Protein AF-A0A356EAG0-F1 (afdb_monomer_lite)

Structure (mmCIF, N/CA/C/O backbone):
data_AF-A0A356EAG0-F1
#
_entry.id   AF-A0A356EAG0-F1
#
loop_
_atom_site.group_PDB
_atom_site.id
_atom_site.type_symbol
_atom_site.label_atom_id
_atom_site.label_alt_id
_atom_site.label_comp_id
_atom_site.label_asym_id
_atom_site.label_entity_id
_atom_site.label_seq_id
_atom_site.pdbx_PDB_ins_code
_atom_site.Cartn_x
_atom_site.Cartn_y
_atom_site.Cartn_z
_atom_site.occupancy
_atom_site.B_iso_or_equiv
_atom_site.auth_seq_id
_atom_site.auth_comp_id
_atom_site.auth_asym_id
_atom_site.auth_atom_id
_atom_site.pdbx_PDB_model_num
ATOM 1 N N . HIS A 1 1 ? 13.608 9.144 -8.970 1.00 56.94 1 HIS A N 1
ATOM 2 C CA . HIS A 1 1 ? 15.057 9.180 -8.693 1.00 56.94 1 HIS A CA 1
ATOM 3 C C . HIS A 1 1 ? 15.418 8.019 -7.783 1.00 56.94 1 HIS A C 1
ATOM 5 O O . HIS A 1 1 ? 14.606 7.669 -6.936 1.00 56.94 1 HIS A O 1
ATOM 11 N N . TRP A 1 2 ? 16.575 7.395 -8.003 1.00 65.88 2 TRP A N 1
ATOM 12 C CA . TRP A 1 2 ? 17.110 6.358 -7.118 1.00 65.88 2 TRP A CA 1
ATOM 13 C C . TRP A 1 2 ? 17.553 7.011 -5.806 1.00 65.88 2 TRP A C 1
ATOM 15 O O . TRP A 1 2 ? 18.288 7.995 -5.854 1.00 65.88 2 TRP A O 1
ATOM 25 N N . ASN A 1 3 ? 17.083 6.516 -4.663 1.00 76.06 3 ASN A N 1
ATOM 26 C CA . ASN A 1 3 ? 17.423 7.046 -3.342 1.00 76.06 3 ASN A CA 1
ATOM 27 C C . ASN A 1 3 ? 17.961 5.927 -2.428 1.00 76.06 3 ASN A C 1
ATOM 29 O O . ASN A 1 3 ? 17.969 4.753 -2.808 1.00 76.06 3 ASN A O 1
ATOM 33 N N . ALA A 1 4 ? 18.415 6.301 -1.229 1.00 76.12 4 ALA A N 1
ATOM 34 C CA . ALA A 1 4 ? 18.990 5.369 -0.258 1.00 76.12 4 ALA A CA 1
ATOM 35 C C . ALA A 1 4 ? 18.019 4.237 0.140 1.00 76.12 4 ALA A C 1
ATOM 37 O O . ALA A 1 4 ? 18.446 3.101 0.347 1.00 76.12 4 ALA A O 1
ATOM 38 N N . ASP A 1 5 ? 16.712 4.513 0.169 1.00 75.94 5 ASP A N 1
ATOM 39 C CA . ASP A 1 5 ? 15.691 3.513 0.503 1.00 75.94 5 ASP A CA 1
ATOM 40 C C . ASP A 1 5 ? 15.621 2.407 -0.553 1.00 75.94 5 ASP A C 1
ATOM 42 O O . ASP A 1 5 ? 15.574 1.219 -0.227 1.00 75.94 5 ASP A O 1
ATOM 46 N N . VAL A 1 6 ? 15.668 2.785 -1.835 1.00 77.62 6 VAL A N 1
ATOM 47 C CA . VAL A 1 6 ? 15.657 1.825 -2.946 1.00 77.62 6 VAL A CA 1
ATOM 48 C C . VAL A 1 6 ? 16.912 0.948 -2.915 1.00 77.62 6 VAL A C 1
ATOM 50 O O . VAL A 1 6 ? 16.831 -0.260 -3.148 1.00 77.62 6 VAL A O 1
ATOM 53 N N . GLU A 1 7 ? 18.064 1.518 -2.564 1.00 80.44 7 GLU A N 1
ATOM 54 C CA . GLU A 1 7 ? 19.305 0.756 -2.415 1.00 80.44 7 GLU A CA 1
ATOM 55 C C . GLU A 1 7 ? 19.248 -0.237 -1.245 1.00 80.44 7 GLU A C 1
ATOM 57 O O . GLU A 1 7 ? 19.678 -1.385 -1.382 1.00 80.44 7 GLU A O 1
ATOM 62 N N . MET A 1 8 ? 18.633 0.148 -0.124 1.00 81.50 8 MET A N 1
ATOM 63 C CA . MET A 1 8 ? 18.407 -0.753 1.007 1.00 81.50 8 MET A CA 1
ATOM 64 C C . MET A 1 8 ? 17.515 -1.945 0.626 1.00 81.50 8 MET A C 1
ATOM 66 O O . MET A 1 8 ? 17.817 -3.083 0.997 1.00 81.50 8 MET A O 1
ATOM 70 N N . VAL A 1 9 ? 16.439 -1.711 -0.134 1.00 83.44 9 VAL A N 1
ATOM 71 C CA . VAL A 1 9 ? 15.575 -2.789 -0.646 1.00 83.44 9 VAL A CA 1
ATOM 72 C C . VAL A 1 9 ? 16.370 -3.715 -1.565 1.00 83.44 9 VAL A C 1
ATOM 74 O O . VAL A 1 9 ? 16.321 -4.935 -1.401 1.00 83.44 9 VAL A O 1
ATOM 77 N N . LEU A 1 10 ? 17.158 -3.156 -2.484 1.00 83.50 10 LEU A N 1
ATOM 78 C CA . LEU A 1 10 ? 17.956 -3.941 -3.422 1.00 83.50 10 LEU A CA 1
ATOM 79 C C . LEU A 1 10 ? 18.994 -4.827 -2.714 1.00 83.50 10 LEU A C 1
ATOM 81 O O . LEU A 1 10 ? 19.180 -5.984 -3.091 1.00 83.50 10 LEU A O 1
ATOM 85 N N . ASN A 1 11 ? 19.625 -4.328 -1.650 1.00 84.62 11 ASN A N 1
ATOM 86 C CA . ASN A 1 11 ? 20.579 -5.108 -0.859 1.00 84.62 11 ASN A CA 1
ATOM 87 C C . ASN A 1 11 ? 19.937 -6.332 -0.192 1.00 84.62 11 ASN A C 1
ATOM 89 O O . ASN A 1 11 ? 20.552 -7.397 -0.164 1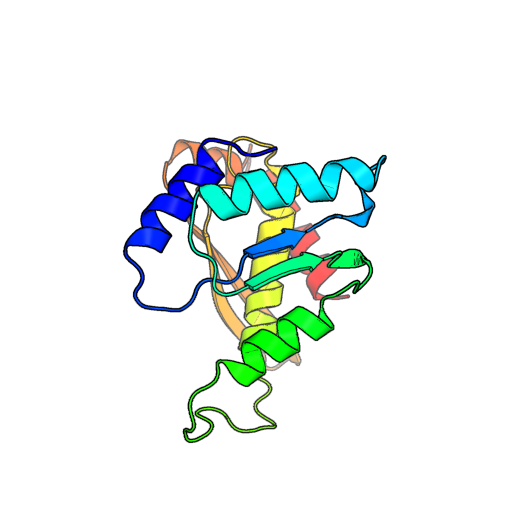.00 84.62 11 ASN A O 1
ATOM 93 N N . LYS A 1 12 ? 18.688 -6.221 0.277 1.00 84.06 12 LYS A N 1
ATOM 94 C CA . LYS A 1 12 ? 17.934 -7.375 0.798 1.00 84.06 12 LYS A CA 1
ATOM 95 C C . LYS A 1 12 ? 17.614 -8.383 -0.310 1.00 84.06 12 LYS A C 1
ATOM 97 O O . LYS A 1 12 ? 17.721 -9.588 -0.097 1.00 84.06 12 LYS A O 1
ATOM 102 N N . LEU A 1 13 ? 17.282 -7.901 -1.509 1.00 86.31 13 LEU A N 1
ATOM 103 C CA . LEU A 1 13 ? 16.957 -8.753 -2.659 1.00 86.31 13 LEU A CA 1
ATOM 104 C C . LEU A 1 13 ? 18.162 -9.536 -3.195 1.00 86.31 13 LEU A C 1
ATOM 106 O O . LEU A 1 13 ? 17.979 -10.635 -3.703 1.00 86.31 13 LEU A O 1
ATOM 110 N N . ARG A 1 14 ? 19.395 -9.038 -3.027 1.00 83.75 14 ARG A N 1
ATOM 111 C CA . ARG A 1 14 ? 20.622 -9.778 -3.396 1.00 83.75 14 ARG A CA 1
ATOM 112 C C . ARG A 1 14 ? 20.783 -11.104 -2.655 1.00 83.75 14 ARG A C 1
ATOM 114 O O . ARG A 1 14 ? 21.467 -11.991 -3.151 1.00 83.75 14 ARG A O 1
ATOM 121 N N . GLN A 1 15 ? 20.164 -11.244 -1.485 1.00 82.31 15 GLN A N 1
ATOM 122 C CA . GLN A 1 15 ? 20.187 -12.479 -0.700 1.00 82.31 15 GLN A CA 1
ATOM 123 C C . GLN A 1 15 ? 19.030 -13.427 -1.057 1.00 82.31 15 GLN A C 1
ATOM 125 O O . GLN A 1 15 ? 19.016 -14.580 -0.622 1.00 82.31 15 GLN A O 1
ATOM 130 N N . ALA A 1 16 ? 18.049 -12.963 -1.837 1.00 82.56 16 ALA A N 1
ATOM 131 C CA . ALA A 1 16 ? 16.916 -13.776 -2.246 1.00 82.56 16 ALA A CA 1
ATOM 132 C C . ALA A 1 16 ? 17.328 -14.767 -3.346 1.00 82.56 16 ALA A C 1
ATOM 134 O O . ALA A 1 16 ? 18.024 -14.421 -4.295 1.00 82.56 16 ALA A O 1
ATOM 135 N N . LYS A 1 17 ? 16.844 -16.009 -3.242 1.00 83.44 17 LYS A N 1
ATOM 136 C CA . LYS A 1 17 ? 17.030 -17.046 -4.276 1.00 83.44 17 LYS A CA 1
ATOM 137 C C . LYS A 1 17 ? 15.985 -16.979 -5.397 1.00 83.44 17 LYS A C 1
ATOM 139 O O . LYS A 1 17 ? 16.088 -17.711 -6.375 1.00 83.44 17 LYS A O 1
ATOM 144 N N . ALA A 1 18 ? 14.951 -16.160 -5.221 1.00 87.44 18 ALA A N 1
ATOM 145 C CA . ALA A 1 18 ? 13.852 -16.026 -6.168 1.00 87.44 18 ALA A CA 1
ATOM 146 C C . ALA A 1 18 ? 14.211 -15.055 -7.309 1.00 87.44 18 ALA A C 1
ATOM 148 O O . ALA A 1 18 ? 14.927 -14.080 -7.067 1.00 87.44 18 ALA A O 1
ATOM 149 N N . PRO A 1 19 ? 13.696 -15.274 -8.534 1.00 88.31 19 PRO A N 1
ATOM 150 C CA . PRO A 1 19 ? 13.857 -14.319 -9.623 1.00 88.31 19 PRO A CA 1
ATOM 151 C C . PRO A 1 19 ? 13.195 -12.983 -9.265 1.00 88.31 19 PRO A C 1
ATOM 153 O O . PRO A 1 19 ? 12.050 -12.939 -8.814 1.00 88.31 19 PRO A O 1
ATOM 156 N N . VAL A 1 20 ? 13.917 -11.884 -9.480 1.00 92.00 20 VAL A N 1
ATOM 157 C CA . VAL A 1 20 ? 13.442 -10.529 -9.175 1.00 92.00 20 VAL A CA 1
ATOM 158 C C . VAL A 1 20 ? 13.057 -9.820 -10.465 1.00 92.00 20 VAL A C 1
ATOM 160 O O . VAL A 1 20 ? 13.850 -9.750 -11.403 1.00 92.00 20 VAL A O 1
ATOM 163 N N . VAL A 1 21 ? 11.855 -9.252 -10.494 1.00 92.75 21 VAL A N 1
ATOM 164 C CA . VAL A 1 21 ? 11.358 -8.428 -11.603 1.00 92.75 21 VAL A CA 1
ATOM 165 C C . VAL A 1 21 ? 11.318 -6.972 -11.160 1.00 92.75 21 VAL A C 1
ATOM 167 O O . VAL A 1 21 ? 10.760 -6.656 -10.110 1.00 92.75 21 VAL A O 1
ATOM 170 N N . LEU A 1 22 ? 11.888 -6.077 -11.964 1.00 92.69 22 LEU A N 1
ATOM 171 C CA . LEU A 1 22 ? 11.847 -4.639 -11.718 1.00 92.69 22 LEU A CA 1
ATOM 172 C C . LEU A 1 22 ? 10.653 -4.016 -12.446 1.00 92.69 22 LEU A C 1
ATOM 174 O O . LEU A 1 22 ? 10.640 -3.948 -13.672 1.00 92.69 22 LEU A O 1
ATOM 178 N N . ALA A 1 23 ? 9.676 -3.506 -11.698 1.00 94.00 23 ALA A N 1
ATOM 179 C CA . ALA A 1 23 ? 8.575 -2.722 -12.251 1.00 94.00 23 ALA A CA 1
ATOM 180 C C . ALA A 1 23 ? 8.834 -1.219 -12.053 1.00 94.00 23 ALA A C 1
ATOM 182 O O . ALA A 1 23 ? 8.819 -0.721 -10.926 1.00 94.00 23 ALA A O 1
ATOM 183 N N . ILE A 1 24 ? 9.053 -0.478 -13.142 1.00 92.25 24 ILE A N 1
ATOM 184 C CA . ILE A 1 24 ? 9.272 0.976 -13.091 1.00 92.25 24 ILE A CA 1
ATOM 185 C C . ILE A 1 24 ? 7.922 1.664 -13.267 1.00 92.25 24 ILE A C 1
ATOM 187 O O . ILE A 1 24 ? 7.419 1.758 -14.381 1.00 92.25 24 ILE A O 1
ATOM 191 N N . ASN A 1 25 ? 7.311 2.109 -12.170 1.00 91.38 25 ASN A N 1
ATOM 192 C CA . ASN A 1 25 ? 5.973 2.701 -12.191 1.00 91.38 25 ASN A CA 1
ATOM 193 C C . ASN A 1 25 ? 5.981 4.210 -12.513 1.00 91.38 25 ASN A C 1
ATOM 195 O O . ASN A 1 25 ? 7.008 4.877 -12.400 1.00 91.38 25 ASN A O 1
ATOM 199 N N . LYS A 1 26 ? 4.801 4.756 -12.836 1.00 89.00 26 LYS A N 1
ATOM 200 C CA . LYS A 1 26 ? 4.541 6.176 -13.143 1.00 89.00 26 LYS A CA 1
ATOM 201 C C . LYS A 1 26 ? 5.249 6.683 -14.404 1.00 89.00 26 LYS A C 1
ATOM 203 O O . LYS A 1 26 ? 5.601 7.859 -14.483 1.00 89.00 26 LYS A O 1
ATOM 208 N N . ILE A 1 27 ? 5.446 5.828 -15.411 1.00 89.75 27 ILE A N 1
ATOM 209 C CA . ILE A 1 27 ? 6.067 6.250 -16.683 1.00 89.75 27 ILE A CA 1
ATOM 210 C C . ILE A 1 27 ? 5.255 7.310 -17.436 1.00 89.75 27 ILE A C 1
ATOM 212 O O . ILE A 1 27 ? 5.779 7.984 -18.314 1.00 89.75 27 ILE A O 1
ATOM 216 N N . ASP A 1 28 ? 3.973 7.453 -17.107 1.00 86.25 28 ASP A N 1
ATOM 217 C CA . ASP A 1 28 ? 3.094 8.505 -17.610 1.00 86.25 28 ASP A CA 1
ATOM 218 C C . ASP A 1 28 ? 3.459 9.904 -17.092 1.00 86.25 28 ASP A C 1
ATOM 220 O O . ASP A 1 28 ? 3.143 10.888 -17.753 1.00 86.25 28 ASP A O 1
ATOM 224 N N . ASN A 1 29 ? 4.191 9.999 -15.978 1.00 87.38 29 ASN A N 1
ATOM 225 C CA . ASN A 1 29 ? 4.668 11.271 -15.429 1.00 87.38 29 ASN A CA 1
ATOM 226 C C . ASN A 1 29 ? 6.027 11.706 -16.002 1.00 87.38 29 ASN A C 1
ATOM 228 O O . ASN A 1 29 ? 6.543 12.764 -15.635 1.00 87.38 29 ASN A O 1
ATOM 232 N N . ILE A 1 30 ? 6.636 10.897 -16.872 1.00 85.06 30 ILE A N 1
ATOM 233 C CA . ILE A 1 30 ? 7.927 11.212 -17.483 1.00 85.06 30 ILE A CA 1
ATOM 234 C C . ILE A 1 30 ? 7.688 12.153 -18.666 1.00 85.06 30 ILE A C 1
ATOM 236 O O . ILE A 1 30 ? 7.026 11.791 -19.638 1.00 85.06 30 ILE A O 1
ATOM 240 N N . LYS A 1 31 ? 8.247 13.366 -18.582 1.00 81.88 31 LYS A N 1
ATOM 241 C CA . LYS A 1 31 ? 8.079 14.408 -19.608 1.00 81.88 31 LYS A CA 1
ATOM 242 C C . LYS A 1 31 ? 8.769 14.047 -20.924 1.00 81.88 31 LYS A C 1
ATOM 244 O O . LYS A 1 31 ? 8.174 14.233 -21.980 1.00 81.88 31 LYS A O 1
ATOM 249 N N . ASN A 1 32 ? 9.992 13.520 -20.856 1.00 85.00 32 ASN A N 1
ATOM 250 C CA . ASN A 1 32 ? 10.745 13.076 -22.021 1.00 85.00 32 ASN A CA 1
ATOM 251 C C . ASN A 1 32 ? 10.937 11.556 -21.992 1.00 85.00 32 ASN A C 1
ATOM 253 O O . ASN A 1 32 ? 11.599 11.016 -21.109 1.00 85.00 32 ASN A O 1
ATOM 257 N N . LYS A 1 33 ? 10.358 10.853 -22.967 1.00 77.94 33 LYS A N 1
ATOM 258 C CA . LYS A 1 33 ? 10.458 9.389 -23.046 1.00 77.94 33 LYS A CA 1
ATOM 259 C C . LYS A 1 33 ? 11.884 8.910 -23.310 1.00 77.94 33 LYS A C 1
ATOM 261 O O . LYS A 1 33 ? 12.197 7.787 -22.922 1.00 77.94 33 LYS A O 1
ATOM 266 N N . ASP A 1 34 ? 12.727 9.748 -23.904 1.00 84.62 34 ASP A N 1
ATOM 267 C CA . ASP A 1 34 ? 14.114 9.399 -24.212 1.00 84.62 34 ASP A CA 1
ATOM 268 C C . ASP A 1 34 ? 14.958 9.231 -22.940 1.00 84.62 34 ASP A C 1
ATOM 270 O O . ASP A 1 34 ? 15.916 8.463 -22.938 1.00 84.62 34 ASP A O 1
ATOM 274 N N . ASP A 1 35 ? 14.542 9.833 -21.819 1.00 84.75 35 ASP A N 1
ATOM 275 C CA . ASP A 1 35 ? 15.211 9.694 -20.519 1.00 84.75 35 ASP A CA 1
ATOM 276 C C . ASP A 1 35 ? 15.004 8.299 -19.898 1.00 84.75 35 ASP A C 1
ATOM 278 O O . ASP A 1 35 ? 15.741 7.885 -18.998 1.00 84.75 35 ASP A O 1
ATOM 282 N N . LEU A 1 36 ? 13.997 7.549 -20.363 1.00 84.38 36 LEU A N 1
ATOM 283 C CA . LEU A 1 36 ? 13.643 6.251 -19.793 1.00 84.38 36 LEU A CA 1
ATOM 284 C C . LEU A 1 36 ? 14.690 5.179 -20.115 1.00 84.38 36 LEU A C 1
ATOM 286 O O . LEU A 1 36 ? 14.984 4.348 -19.258 1.00 84.38 36 LEU A O 1
ATOM 290 N N . LEU A 1 37 ? 15.255 5.190 -21.326 1.00 85.88 37 LEU A N 1
ATOM 291 C CA . LEU A 1 37 ? 16.248 4.200 -21.749 1.00 85.88 37 LEU A CA 1
ATOM 292 C C . LEU A 1 37 ? 17.550 4.307 -20.935 1.00 85.88 37 LEU A C 1
ATOM 294 O O . LEU A 1 37 ? 17.914 3.308 -20.316 1.00 85.88 37 LEU A O 1
ATOM 298 N N . PRO A 1 38 ? 18.208 5.481 -20.825 1.00 88.69 38 PRO A N 1
ATOM 299 C CA . PRO A 1 38 ? 19.379 5.648 -19.963 1.00 88.69 38 PRO A CA 1
ATOM 300 C C . PRO A 1 38 ? 19.101 5.272 -18.505 1.00 88.69 38 PRO A C 1
ATOM 302 O O . PRO A 1 38 ? 19.939 4.651 -17.851 1.00 88.69 38 PRO A O 1
ATOM 305 N N . PHE A 1 39 ? 17.907 5.601 -18.001 1.00 85.88 39 PHE A N 1
ATOM 306 C CA . PHE A 1 39 ? 17.502 5.232 -16.649 1.00 85.88 39 PHE A CA 1
ATOM 307 C C . PHE A 1 39 ? 17.408 3.711 -16.472 1.00 85.88 39 PHE A C 1
ATOM 309 O O . PHE A 1 39 ? 17.967 3.177 -15.518 1.00 85.88 39 PHE A O 1
ATOM 316 N N . ILE A 1 40 ? 16.756 3.000 -17.397 1.00 88.00 40 ILE A N 1
ATOM 317 C CA . ILE A 1 40 ? 16.673 1.531 -17.379 1.00 88.00 40 ILE A CA 1
ATOM 318 C C . ILE A 1 40 ? 18.068 0.906 -17.434 1.00 88.00 40 ILE A C 1
ATOM 320 O O . ILE A 1 40 ? 18.353 0.009 -16.639 1.00 88.00 40 ILE A O 1
ATOM 324 N N . THR A 1 41 ? 18.940 1.394 -18.320 1.00 87.12 41 THR A N 1
ATOM 325 C CA . THR A 1 41 ? 20.311 0.889 -18.455 1.00 87.12 41 THR A CA 1
ATOM 326 C C . THR A 1 41 ? 21.067 1.009 -17.134 1.00 87.12 41 THR A C 1
ATOM 328 O O . THR A 1 41 ? 21.555 0.004 -16.619 1.00 87.12 41 THR A O 1
ATOM 331 N N . GLY A 1 42 ? 21.052 2.187 -16.502 1.00 87.75 42 GLY A N 1
ATOM 332 C CA . GLY A 1 42 ? 21.722 2.390 -15.214 1.00 87.75 42 GLY A CA 1
ATOM 333 C C . GLY A 1 42 ? 21.158 1.534 -14.070 1.00 87.75 42 GLY A C 1
ATOM 334 O O . GLY A 1 42 ? 21.874 1.220 -13.119 1.00 87.75 42 GLY A O 1
ATOM 335 N N . LEU A 1 43 ? 19.887 1.126 -14.139 1.00 85.88 43 LEU A N 1
ATOM 336 C CA . LEU A 1 43 ? 19.305 0.184 -13.177 1.00 85.88 43 LEU A CA 1
ATOM 337 C C . LEU A 1 43 ? 19.712 -1.261 -13.453 1.00 85.88 43 LEU A C 1
ATOM 339 O O . LEU A 1 43 ? 19.993 -1.997 -12.508 1.00 85.88 43 LEU A O 1
ATOM 343 N N . SER A 1 44 ? 19.768 -1.655 -14.724 1.00 86.75 44 SER A N 1
ATOM 344 C CA . SER A 1 44 ? 20.160 -3.007 -15.129 1.00 86.75 44 SER A CA 1
ATOM 345 C C . SER A 1 44 ? 21.592 -3.363 -14.712 1.00 86.75 44 SER A C 1
ATOM 347 O O . SER A 1 44 ? 21.870 -4.514 -14.393 1.00 86.75 44 SER A O 1
ATOM 349 N N . GLU A 1 45 ? 22.481 -2.372 -14.608 1.00 88.25 45 GLU A N 1
ATOM 350 C CA . GLU A 1 45 ? 23.863 -2.558 -14.144 1.00 88.25 45 GLU A CA 1
ATOM 351 C C . GLU A 1 45 ? 23.972 -2.783 -12.626 1.00 88.25 45 GLU A C 1
ATOM 353 O O . GLU A 1 45 ? 24.927 -3.389 -12.144 1.00 88.25 45 GLU A O 1
ATOM 358 N N . LYS A 1 46 ? 22.996 -2.311 -11.838 1.00 84.81 46 LYS A N 1
ATOM 359 C CA . LYS A 1 46 ? 23.039 -2.391 -10.365 1.00 84.81 46 LYS A CA 1
ATOM 360 C C . LYS A 1 46 ? 22.627 -3.760 -9.823 1.00 84.81 46 LYS A C 1
ATOM 362 O O . LYS A 1 46 ? 22.983 -4.106 -8.686 1.00 84.81 46 LYS A O 1
ATOM 367 N N . PHE A 1 47 ? 21.834 -4.504 -10.592 1.00 86.25 47 PHE A N 1
ATOM 368 C CA . PHE A 1 47 ? 21.278 -5.792 -10.201 1.00 86.25 47 PHE A CA 1
ATOM 369 C C . PHE A 1 47 ? 20.822 -6.598 -11.419 1.00 86.25 47 PHE A C 1
ATOM 371 O O . PHE A 1 47 ? 20.192 -6.066 -12.330 1.00 86.25 47 PHE A O 1
ATOM 378 N N . SER A 1 48 ? 21.061 -7.909 -11.387 1.00 87.62 48 SER A N 1
ATOM 379 C CA . SER A 1 48 ? 20.623 -8.830 -12.437 1.00 87.62 48 SER A CA 1
ATOM 380 C C . SER A 1 48 ? 19.139 -9.178 -12.286 1.00 87.62 48 SER A C 1
ATOM 382 O O . SER A 1 48 ? 18.779 -10.193 -11.689 1.00 87.62 48 SER A O 1
ATOM 384 N N . PHE A 1 49 ? 18.263 -8.324 -12.811 1.00 91.50 49 PHE A N 1
ATOM 385 C CA . PHE A 1 49 ? 16.823 -8.582 -12.835 1.00 91.50 49 PHE A CA 1
ATOM 386 C C . PHE A 1 49 ? 16.460 -9.648 -13.877 1.00 91.50 49 PHE A C 1
ATOM 388 O O . PHE A 1 49 ? 17.015 -9.671 -14.971 1.00 91.50 49 PHE A O 1
ATOM 395 N N . ALA A 1 50 ? 15.473 -10.492 -13.569 1.00 90.69 50 ALA A N 1
ATOM 396 C CA . ALA A 1 50 ? 14.918 -11.461 -14.516 1.00 90.69 50 ALA A CA 1
ATOM 397 C C . ALA A 1 50 ? 14.118 -10.778 -15.641 1.00 90.69 50 ALA A C 1
ATOM 399 O O . ALA A 1 50 ? 14.063 -11.275 -16.762 1.00 90.69 50 ALA A O 1
ATOM 400 N N . ALA A 1 51 ? 13.494 -9.637 -15.337 1.00 92.00 51 ALA A N 1
ATOM 401 C CA . ALA A 1 51 ? 12.834 -8.770 -16.305 1.00 92.00 51 ALA A CA 1
ATOM 402 C C . ALA A 1 51 ? 12.749 -7.335 -15.764 1.00 92.00 51 ALA A C 1
ATOM 404 O O . ALA A 1 51 ? 12.654 -7.127 -14.551 1.00 92.00 51 ALA A O 1
ATOM 405 N N . ILE A 1 52 ? 12.734 -6.352 -16.667 1.00 93.50 52 ILE A N 1
ATOM 406 C CA . ILE A 1 52 ? 12.483 -4.942 -16.350 1.00 93.50 52 ILE A CA 1
ATOM 407 C C . ILE A 1 52 ? 11.256 -4.492 -17.141 1.00 93.50 52 ILE A C 1
ATOM 409 O O . ILE A 1 52 ? 11.245 -4.563 -18.368 1.00 93.50 52 ILE A O 1
ATOM 413 N N . VAL A 1 53 ? 10.219 -4.033 -16.443 1.00 93.88 53 VAL A N 1
ATOM 414 C CA . VAL A 1 53 ? 8.931 -3.669 -17.040 1.00 93.88 53 VAL A CA 1
ATOM 415 C C . VAL A 1 53 ? 8.578 -2.228 -16.667 1.00 93.88 53 VAL A C 1
ATOM 417 O O . VAL A 1 53 ? 8.200 -1.960 -15.523 1.00 93.88 53 VAL A O 1
ATOM 420 N N . PRO A 1 54 ? 8.672 -1.270 -17.603 1.00 92.50 54 PRO A N 1
ATOM 421 C CA . PRO A 1 54 ? 8.139 0.069 -17.388 1.00 92.50 54 PRO A CA 1
ATOM 422 C C . PRO A 1 54 ? 6.608 0.029 -17.422 1.00 92.50 54 PRO A C 1
ATOM 424 O O . PRO A 1 54 ? 6.035 -0.381 -18.430 1.00 92.50 54 PRO A O 1
ATOM 427 N N . ILE A 1 55 ? 5.940 0.471 -16.355 1.00 93.88 55 ILE A N 1
ATOM 428 C CA . ILE A 1 55 ? 4.479 0.434 -16.202 1.00 93.88 55 ILE A CA 1
ATOM 429 C C . ILE A 1 55 ? 3.884 1.801 -15.848 1.00 93.88 55 ILE A C 1
ATOM 431 O O . ILE A 1 55 ? 4.519 2.660 -15.235 1.00 93.88 55 ILE A O 1
ATOM 435 N N . SER A 1 56 ? 2.608 1.976 -16.179 1.00 92.38 56 SER A N 1
ATOM 436 C CA . SER A 1 56 ? 1.750 2.957 -15.513 1.00 92.38 56 SER A CA 1
ATOM 437 C C . SER A 1 56 ? 0.623 2.195 -14.841 1.00 92.38 56 SER A C 1
ATOM 439 O O . SER A 1 56 ? -0.320 1.777 -15.512 1.00 92.38 56 SER A O 1
ATOM 441 N N . ALA A 1 57 ? 0.725 1.990 -13.528 1.00 87.50 57 ALA A N 1
ATOM 442 C CA . ALA A 1 57 ? -0.303 1.278 -12.773 1.00 87.50 57 ALA A CA 1
ATOM 443 C C . ALA A 1 57 ? -1.661 1.993 -12.860 1.00 87.50 57 ALA A C 1
ATOM 445 O O . ALA A 1 57 ? -2.686 1.348 -13.041 1.00 87.50 57 ALA A O 1
ATOM 446 N N . GLN A 1 58 ? -1.657 3.330 -12.825 1.00 84.88 58 GLN A N 1
ATOM 447 C CA . GLN A 1 58 ? -2.878 4.134 -12.895 1.00 84.88 58 GLN A CA 1
ATOM 448 C C . GLN A 1 58 ? -3.549 4.076 -14.273 1.00 84.88 58 GLN A C 1
ATOM 450 O O . GLN A 1 58 ? -4.773 4.085 -14.363 1.00 84.88 58 GLN A O 1
ATOM 455 N N . ARG A 1 59 ? -2.765 4.029 -15.359 1.00 86.38 59 ARG A N 1
ATOM 456 C CA . ARG A 1 59 ? -3.292 3.963 -16.734 1.00 86.38 59 ARG A CA 1
ATOM 457 C C . ARG A 1 59 ? -3.379 2.535 -17.280 1.00 86.38 59 ARG A C 1
ATOM 459 O O . ARG A 1 59 ? -3.729 2.356 -18.440 1.00 86.38 59 ARG A O 1
ATOM 466 N N . GLY A 1 60 ? -3.001 1.531 -16.490 1.00 86.38 60 GLY A N 1
ATOM 467 C CA . GLY A 1 60 ? -2.936 0.126 -16.901 1.00 86.38 60 GLY A CA 1
ATOM 468 C C . GLY A 1 60 ? -1.830 -0.210 -17.912 1.00 86.38 60 GLY A C 1
ATOM 469 O O . GLY A 1 60 ? -1.742 -1.347 -18.379 1.00 86.38 60 GLY A O 1
ATOM 470 N N . LYS A 1 61 ? -0.954 0.739 -18.267 1.00 89.06 61 LYS A N 1
ATOM 471 C CA . LYS A 1 61 ? 0.067 0.527 -19.303 1.00 89.06 61 LYS A CA 1
ATOM 472 C C . LYS A 1 61 ? 1.082 -0.520 -18.849 1.00 89.06 61 LYS A C 1
ATOM 474 O O . LYS A 1 61 ? 1.675 -0.374 -17.782 1.00 89.06 61 LYS A O 1
ATOM 479 N N . ASN A 1 62 ? 1.295 -1.538 -19.684 1.00 89.06 62 ASN A N 1
ATOM 480 C CA . ASN A 1 62 ? 2.219 -2.662 -19.474 1.00 89.06 62 ASN A CA 1
ATOM 481 C C . ASN A 1 62 ? 1.960 -3.514 -18.214 1.00 89.06 62 ASN A C 1
ATOM 483 O O . ASN A 1 62 ? 2.737 -4.420 -17.924 1.00 89.06 62 ASN A O 1
ATOM 487 N N . VAL A 1 63 ? 0.843 -3.310 -17.507 1.00 92.06 63 VAL A N 1
ATOM 488 C CA . VAL A 1 63 ? 0.462 -4.153 -16.358 1.00 92.06 63 VAL A CA 1
ATOM 489 C C . VAL A 1 63 ? 0.228 -5.600 -16.802 1.00 92.06 63 VAL A C 1
ATOM 491 O O . VAL A 1 63 ? 0.621 -6.534 -16.109 1.00 92.06 63 VAL A O 1
ATOM 494 N N . HIS A 1 64 ? -0.332 -5.800 -17.996 1.00 92.88 64 HIS A N 1
ATOM 495 C CA . HIS A 1 64 ? -0.567 -7.139 -18.536 1.00 92.88 64 HIS A CA 1
ATOM 496 C C . HIS A 1 64 ? 0.737 -7.906 -18.845 1.00 92.88 64 HIS A C 1
ATOM 498 O O . HIS A 1 64 ? 0.779 -9.123 -18.695 1.00 92.88 64 HIS A O 1
ATOM 504 N N . GLU A 1 65 ? 1.818 -7.211 -19.216 1.00 93.25 65 GLU A N 1
ATOM 505 C CA . GLU A 1 65 ? 3.128 -7.842 -19.430 1.00 93.25 65 GLU A CA 1
ATOM 506 C C . GLU A 1 65 ? 3.718 -8.317 -18.103 1.00 93.25 65 GLU A C 1
ATOM 508 O O . GLU A 1 65 ? 4.214 -9.438 -17.999 1.00 93.25 65 GLU A O 1
ATOM 513 N N . LEU A 1 66 ? 3.565 -7.512 -17.047 1.00 93.00 66 LEU A N 1
ATOM 514 C CA . LEU A 1 66 ? 3.942 -7.926 -15.700 1.00 93.00 66 LEU A CA 1
ATOM 515 C C . LEU A 1 66 ? 3.147 -9.166 -15.253 1.00 93.00 66 LEU A C 1
ATOM 517 O O . LEU A 1 66 ? 3.734 -10.112 -14.734 1.00 93.00 66 LEU A O 1
ATOM 521 N N . GLN A 1 67 ? 1.837 -9.211 -15.518 1.00 91.69 67 GLN A N 1
ATOM 522 C CA . GLN A 1 67 ? 1.001 -10.384 -15.225 1.00 91.69 67 GLN A CA 1
ATOM 523 C C . GLN A 1 67 ? 1.457 -11.639 -15.981 1.00 91.69 67 GLN A C 1
ATOM 525 O O . GLN A 1 67 ? 1.472 -12.726 -15.400 1.00 91.69 67 GLN A O 1
ATOM 530 N N . LYS A 1 68 ? 1.849 -11.511 -17.256 1.00 94.50 68 LYS A N 1
ATOM 531 C CA . LYS A 1 68 ? 2.400 -12.626 -18.042 1.00 94.50 68 LYS A CA 1
ATOM 532 C C . LYS A 1 68 ? 3.694 -13.156 -17.434 1.00 94.50 68 LYS A C 1
ATOM 534 O O . LYS A 1 68 ? 3.833 -14.366 -17.287 1.00 94.50 68 LYS A O 1
ATOM 539 N N . ILE A 1 69 ? 4.614 -12.272 -17.043 1.00 93.50 69 ILE A N 1
ATOM 540 C CA . ILE A 1 69 ? 5.878 -12.668 -16.405 1.00 93.50 69 ILE A CA 1
ATOM 541 C C . ILE A 1 69 ? 5.601 -13.431 -15.108 1.00 93.50 69 ILE A C 1
ATOM 543 O O . ILE A 1 69 ? 6.154 -14.511 -14.907 1.00 93.50 69 ILE A O 1
ATOM 547 N N . VAL A 1 70 ? 4.694 -12.919 -14.267 1.00 91.25 70 VAL A N 1
ATOM 548 C CA . VAL A 1 70 ? 4.290 -13.604 -13.032 1.00 91.25 70 VAL A CA 1
ATOM 549 C C . VAL A 1 70 ? 3.717 -14.982 -13.350 1.00 91.25 70 VAL A C 1
ATOM 551 O O . VAL A 1 70 ? 4.195 -15.972 -12.803 1.00 91.25 70 VAL A O 1
ATOM 554 N N . ARG A 1 71 ? 2.760 -15.077 -14.281 1.00 90.50 71 ARG A N 1
ATOM 555 C CA . ARG A 1 71 ? 2.153 -16.352 -14.693 1.00 90.50 71 ARG A CA 1
ATOM 556 C C . ARG A 1 71 ? 3.191 -17.360 -15.191 1.00 90.50 71 ARG A C 1
ATOM 558 O O . ARG A 1 71 ? 3.118 -18.523 -14.813 1.00 90.50 71 ARG A O 1
ATOM 565 N N . ASN A 1 72 ? 4.161 -16.920 -15.987 1.00 91.31 72 ASN A N 1
ATOM 566 C CA . ASN A 1 72 ? 5.220 -17.779 -16.520 1.00 91.31 72 ASN A CA 1
ATOM 567 C C . ASN A 1 72 ? 6.236 -18.211 -15.452 1.00 91.31 72 ASN A C 1
ATOM 569 O O . ASN A 1 72 ? 6.935 -19.201 -15.642 1.00 91.31 72 ASN A O 1
ATOM 573 N N . SER A 1 73 ? 6.325 -17.480 -14.338 1.00 88.44 73 SER A N 1
ATOM 574 C CA . SER A 1 73 ? 7.198 -17.827 -13.212 1.00 88.44 73 SER A CA 1
ATOM 575 C C . SER A 1 73 ? 6.574 -18.836 -12.239 1.00 88.44 73 SER A C 1
ATOM 577 O O . SER A 1 73 ? 7.276 -19.369 -11.378 1.00 88.44 73 SER A O 1
ATOM 579 N N . LEU A 1 74 ? 5.269 -19.112 -12.361 1.00 88.62 74 LEU A N 1
ATOM 580 C CA . LEU A 1 74 ? 4.571 -20.062 -11.498 1.00 88.62 74 LEU A CA 1
ATOM 581 C C . LEU A 1 74 ? 5.056 -21.491 -11.759 1.00 88.62 74 LEU A C 1
ATOM 583 O O . LEU A 1 74 ? 5.075 -21.974 -12.891 1.00 88.62 74 LEU A O 1
ATOM 587 N N . GLN A 1 75 ? 5.408 -22.192 -10.685 1.00 85.88 75 GLN A N 1
ATOM 588 C CA . GLN A 1 75 ? 5.713 -23.616 -10.747 1.00 85.88 75 GLN A CA 1
ATOM 589 C C . GLN A 1 75 ? 4.424 -24.425 -10.889 1.00 85.88 75 GLN A C 1
ATOM 591 O O . GLN A 1 75 ? 3.373 -24.044 -10.369 1.00 85.88 75 GLN A O 1
ATOM 596 N N . LYS A 1 76 ? 4.507 -25.576 -11.567 1.00 87.56 76 LYS A N 1
ATOM 597 C CA . LYS A 1 76 ? 3.403 -26.538 -11.570 1.00 87.56 76 LYS A CA 1
ATOM 598 C C . LYS A 1 76 ? 3.144 -26.992 -10.136 1.00 87.56 76 LYS A C 1
ATOM 600 O O . LYS A 1 76 ? 4.050 -27.479 -9.468 1.00 87.56 76 LYS A O 1
ATOM 605 N N . GLY A 1 77 ? 1.905 -26.858 -9.694 1.00 86.94 77 GLY A N 1
ATOM 606 C CA . GLY A 1 77 ? 1.480 -27.236 -8.359 1.00 86.94 77 GLY A CA 1
ATOM 607 C C . GLY A 1 77 ? -0.034 -27.195 -8.260 1.00 86.94 77 GLY A C 1
ATOM 608 O O . GLY A 1 77 ? -0.717 -26.681 -9.147 1.00 86.94 77 GLY A O 1
ATOM 609 N N . THR A 1 78 ? -0.560 -27.761 -7.184 1.00 86.62 78 THR A N 1
ATOM 610 C CA . THR A 1 78 ? -1.990 -27.696 -6.899 1.00 86.62 78 THR A CA 1
ATOM 611 C C . THR A 1 78 ? -2.354 -26.273 -6.499 1.00 86.62 78 THR A C 1
ATOM 613 O O . THR A 1 78 ? -1.627 -25.630 -5.740 1.00 86.62 78 THR A O 1
ATOM 616 N N . HIS A 1 79 ? -3.491 -25.774 -6.981 1.00 83.06 79 HIS A N 1
ATOM 617 C CA . HIS A 1 79 ? -4.042 -24.532 -6.456 1.00 83.06 79 HIS A CA 1
ATOM 618 C C . HIS A 1 79 ? -4.298 -24.705 -4.954 1.00 83.06 79 HIS A C 1
ATOM 620 O O . HIS A 1 79 ? -5.106 -25.530 -4.538 1.00 83.06 79 HIS A O 1
ATOM 626 N N . HIS A 1 80 ? -3.588 -23.932 -4.135 1.00 80.19 80 HIS A N 1
ATOM 627 C CA . HIS A 1 80 ? -3.767 -23.946 -2.681 1.00 80.19 80 HIS A CA 1
ATOM 628 C C . HIS A 1 80 ? -5.092 -23.301 -2.243 1.00 80.19 80 HIS A C 1
ATOM 630 O O . HIS A 1 80 ? -5.504 -23.477 -1.100 1.00 80.19 80 HIS A O 1
ATOM 636 N N . PHE A 1 81 ? -5.750 -22.561 -3.143 1.00 71.62 81 PHE A N 1
ATOM 637 C CA . PHE A 1 81 ? -7.019 -21.876 -2.912 1.00 71.62 81 PHE A CA 1
ATOM 638 C C . PHE A 1 81 ? -8.016 -22.218 -4.038 1.00 71.62 81 PHE A C 1
ATOM 640 O O . PHE A 1 81 ? -7.592 -22.287 -5.195 1.00 71.62 81 PHE A O 1
ATOM 647 N N . PRO A 1 82 ? -9.310 -22.433 -3.730 1.00 71.75 82 PRO A N 1
ATOM 648 C CA . PRO A 1 82 ? -10.373 -22.597 -4.730 1.00 71.75 82 PRO A CA 1
ATOM 649 C C . PRO A 1 82 ? -10.512 -21.383 -5.665 1.00 71.75 82 PRO A C 1
ATOM 651 O O . PRO A 1 82 ? -10.200 -20.264 -5.262 1.00 71.75 82 PRO A O 1
ATOM 654 N N . GLU A 1 83 ? -11.021 -21.587 -6.887 1.00 67.31 83 GLU A N 1
ATOM 655 C CA . GLU A 1 83 ? -11.241 -20.501 -7.867 1.00 67.31 83 GLU A CA 1
ATOM 656 C C . GLU A 1 83 ? -12.236 -19.451 -7.359 1.00 67.31 83 GLU A C 1
ATOM 658 O O . GLU A 1 83 ? -11.997 -18.252 -7.495 1.00 67.31 83 GLU A O 1
ATOM 663 N N . ASP A 1 84 ? -13.285 -19.907 -6.673 1.00 58.34 84 ASP A N 1
ATOM 664 C CA . ASP A 1 84 ? -14.344 -19.061 -6.113 1.00 58.34 84 ASP A CA 1
ATOM 665 C C . ASP A 1 84 ? -14.042 -18.619 -4.680 1.00 58.34 84 ASP A C 1
ATOM 667 O O . ASP A 1 84 ? -14.927 -18.151 -3.960 1.00 58.34 84 ASP A O 1
ATOM 671 N N . TYR A 1 85 ? -12.798 -18.799 -4.224 1.00 55.78 85 TYR A N 1
ATOM 672 C CA . TYR A 1 85 ? -12.393 -18.347 -2.905 1.00 55.78 85 TYR A CA 1
ATOM 673 C C . TYR A 1 85 ? -12.297 -16.820 -2.919 1.00 55.78 85 TYR A C 1
ATOM 675 O O . TYR A 1 85 ? -11.221 -16.224 -3.032 1.00 55.78 85 TYR A O 1
ATOM 683 N N . VAL A 1 86 ? -13.456 -16.178 -2.763 1.00 48.72 86 VAL A N 1
ATOM 684 C CA . VAL A 1 86 ? -13.570 -14.810 -2.276 1.00 48.72 86 VAL A CA 1
ATOM 685 C C . VAL A 1 86 ? -13.018 -14.856 -0.863 1.00 48.72 86 VAL A C 1
ATOM 687 O O . VAL A 1 86 ? -13.694 -15.165 0.113 1.00 48.72 86 VAL A O 1
ATOM 690 N N . THR A 1 87 ? -11.709 -14.674 -0.767 1.00 52.41 87 THR A N 1
ATOM 691 C CA . THR A 1 87 ? -11.049 -14.493 0.514 1.00 52.41 87 THR A CA 1
ATOM 692 C C . THR A 1 87 ? -11.747 -13.289 1.184 1.00 52.41 87 THR A C 1
ATOM 694 O O . THR A 1 87 ? -12.073 -12.325 0.506 1.00 52.41 87 THR A O 1
ATOM 697 N N . ASP A 1 88 ? -11.910 -13.261 2.509 1.00 55.19 88 ASP A N 1
ATOM 698 C CA . ASP A 1 88 ? -12.091 -11.972 3.212 1.00 55.19 88 ASP A CA 1
ATOM 699 C C . ASP A 1 88 ? -10.795 -11.153 3.145 1.00 55.19 88 ASP A C 1
ATOM 701 O O . ASP A 1 88 ? -10.768 -9.970 3.456 1.00 55.19 88 ASP A O 1
ATOM 705 N N . ARG A 1 89 ? -9.675 -11.778 2.756 1.00 61.25 89 ARG A N 1
ATOM 706 C CA . ARG A 1 89 ? -8.367 -11.132 2.616 1.00 61.25 89 ARG A CA 1
ATOM 707 C C . ARG A 1 89 ? -8.359 -9.900 1.708 1.00 61.25 89 ARG A C 1
ATOM 709 O O . ARG A 1 89 ? -7.707 -8.968 2.137 1.00 61.25 89 ARG A O 1
ATOM 716 N N . PRO A 1 90 ? -9.024 -9.810 0.540 1.00 73.25 90 PRO A N 1
ATOM 717 C CA . PRO A 1 90 ? -9.087 -8.611 -0.271 1.00 73.25 90 PRO A CA 1
ATOM 718 C C . PRO A 1 90 ? -9.876 -7.532 0.462 1.00 73.25 90 PRO A C 1
ATOM 720 O O . PRO A 1 90 ? -9.436 -6.398 0.445 1.00 73.25 90 PRO A O 1
ATOM 723 N N . GLN A 1 91 ? -10.961 -7.863 1.176 1.00 82.25 91 GLN A N 1
ATOM 724 C CA . GLN A 1 91 ? -11.731 -6.886 1.957 1.00 82.25 91 GLN A CA 1
ATOM 725 C C . GLN A 1 91 ? -10.968 -6.401 3.198 1.00 82.25 91 GLN A C 1
ATOM 727 O O . GLN A 1 91 ? -10.888 -5.204 3.444 1.00 82.25 91 GLN A O 1
ATOM 732 N N . ARG A 1 92 ? -10.329 -7.307 3.945 1.00 85.69 92 ARG A N 1
ATOM 733 C CA . ARG A 1 92 ? -9.436 -6.988 5.071 1.00 85.69 92 ARG A CA 1
ATOM 734 C C . ARG A 1 92 ? -8.217 -6.195 4.614 1.00 85.69 92 ARG A C 1
ATOM 736 O O . ARG A 1 92 ? -7.821 -5.245 5.275 1.00 85.69 92 ARG A O 1
ATOM 743 N N . PHE A 1 93 ? -7.625 -6.582 3.489 1.00 82.94 93 PHE A N 1
ATOM 744 C CA . PHE A 1 93 ? -6.515 -5.867 2.874 1.00 82.94 93 PHE A CA 1
ATOM 745 C C . PHE A 1 93 ? -6.966 -4.484 2.418 1.00 82.94 93 PHE A C 1
ATOM 747 O O . PHE A 1 93 ? -6.343 -3.503 2.776 1.00 82.94 93 PHE A O 1
ATOM 754 N N . MET A 1 94 ? -8.096 -4.369 1.723 1.00 87.12 94 MET A N 1
ATOM 755 C CA . MET A 1 94 ? -8.663 -3.074 1.353 1.00 87.12 94 MET A CA 1
ATOM 756 C C . MET A 1 94 ? -8.930 -2.208 2.583 1.00 87.12 94 MET A C 1
ATOM 758 O O . MET A 1 94 ? -8.554 -1.044 2.583 1.00 87.12 94 MET A O 1
ATOM 762 N N . ALA A 1 95 ? -9.511 -2.765 3.647 1.00 91.12 95 ALA A N 1
ATOM 763 C CA . ALA A 1 95 ? -9.738 -2.033 4.885 1.00 91.12 95 ALA A CA 1
ATOM 764 C C . ALA A 1 95 ? -8.419 -1.541 5.509 1.00 91.12 95 ALA A C 1
ATOM 766 O O . ALA A 1 95 ? -8.334 -0.383 5.922 1.00 91.12 95 ALA A O 1
ATOM 767 N N . SER A 1 96 ? -7.370 -2.374 5.535 1.00 91.31 96 SER A N 1
ATOM 768 C CA . SER A 1 96 ? -6.058 -1.950 6.039 1.00 91.31 96 SER A CA 1
ATOM 769 C C . SER A 1 96 ? -5.387 -0.916 5.134 1.00 91.31 96 SER A C 1
ATOM 771 O O . SER A 1 96 ? -4.821 0.045 5.654 1.00 91.31 96 SER A O 1
ATOM 773 N N . GLU A 1 97 ? -5.496 -1.044 3.808 1.00 89.81 97 GLU A N 1
ATOM 774 C CA . GLU A 1 97 ? -5.003 -0.055 2.843 1.00 89.81 97 GLU A CA 1
ATOM 775 C C . GLU A 1 97 ? -5.743 1.283 2.970 1.00 89.81 97 GLU A C 1
ATOM 777 O O . GLU A 1 97 ? -5.097 2.327 2.959 1.00 89.81 97 GLU A O 1
ATOM 782 N N . ILE A 1 98 ? -7.068 1.278 3.153 1.00 93.00 98 ILE A N 1
ATOM 783 C CA . ILE A 1 98 ? -7.868 2.496 3.356 1.00 93.00 98 ILE A CA 1
ATOM 784 C C . ILE A 1 98 ? -7.422 3.203 4.638 1.00 93.00 98 ILE A C 1
ATOM 786 O O . ILE A 1 98 ? -7.134 4.400 4.617 1.00 93.00 98 ILE A O 1
ATOM 790 N N . ILE A 1 99 ? -7.298 2.474 5.752 1.00 93.25 99 ILE A N 1
ATOM 791 C CA . ILE A 1 99 ? -6.801 3.049 7.011 1.00 93.25 99 ILE A CA 1
ATOM 792 C C . ILE A 1 99 ? -5.378 3.596 6.822 1.00 93.25 99 ILE A C 1
ATOM 794 O O . ILE A 1 99 ? -5.078 4.698 7.291 1.00 93.25 99 ILE A O 1
ATOM 798 N N . ARG A 1 100 ? -4.506 2.870 6.109 1.00 90.31 100 ARG A N 1
ATOM 799 C CA . ARG A 1 100 ? -3.134 3.308 5.822 1.00 90.31 100 ARG A CA 1
ATOM 800 C C . ARG A 1 100 ? -3.103 4.574 4.967 1.00 90.31 100 ARG A C 1
ATOM 802 O O . ARG A 1 100 ? -2.320 5.472 5.262 1.00 90.31 100 ARG A O 1
ATOM 809 N N . GLU A 1 101 ? -3.974 4.691 3.970 1.00 90.44 101 GLU A N 1
ATOM 810 C CA . GLU A 1 101 ? -4.116 5.898 3.151 1.00 90.44 101 GLU A CA 1
ATOM 811 C C . GLU A 1 101 ? -4.513 7.104 4.007 1.00 90.44 101 GLU A C 1
ATOM 813 O O . GLU A 1 101 ? -3.872 8.152 3.914 1.00 90.44 101 GLU A O 1
ATOM 818 N N . LYS A 1 102 ? -5.495 6.952 4.909 1.00 92.62 102 LYS A N 1
ATOM 819 C CA . LYS A 1 102 ? -5.881 8.026 5.840 1.00 92.62 102 LYS A CA 1
ATOM 820 C C . LYS A 1 102 ? -4.746 8.399 6.784 1.00 92.62 102 LYS A C 1
ATOM 822 O O . LYS A 1 102 ? -4.488 9.586 6.980 1.00 92.62 102 LYS A O 1
ATOM 827 N N . LEU A 1 103 ? -4.032 7.418 7.332 1.00 89.81 103 LEU A N 1
ATOM 828 C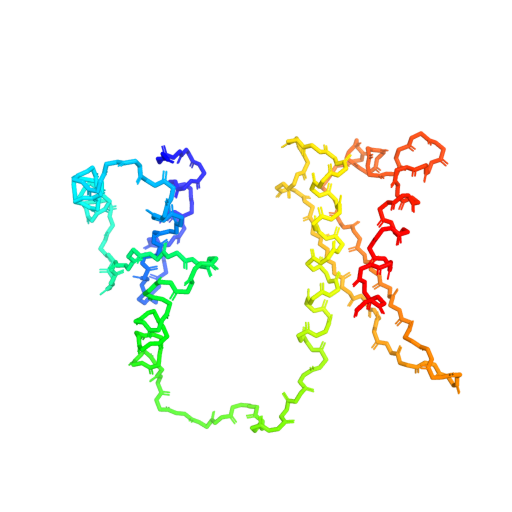 CA . LEU A 1 103 ? -2.848 7.673 8.153 1.00 89.81 103 LEU A CA 1
ATOM 829 C C . LEU A 1 103 ? -1.809 8.496 7.384 1.00 89.81 103 LEU A C 1
ATOM 831 O O . LEU A 1 103 ? -1.366 9.528 7.880 1.00 89.81 103 LEU A O 1
ATOM 835 N N . MET A 1 104 ? -1.474 8.104 6.154 1.00 85.44 104 MET A N 1
ATOM 836 C CA . MET A 1 104 ? -0.531 8.848 5.313 1.00 85.44 104 MET A CA 1
ATOM 837 C C . MET A 1 104 ? -1.024 10.271 5.020 1.00 85.44 104 MET A C 1
ATOM 839 O O . MET A 1 104 ? -0.266 11.230 5.161 1.00 85.44 104 MET A O 1
ATOM 843 N N . ARG A 1 105 ? -2.309 10.429 4.683 1.00 86.81 105 ARG A N 1
ATOM 844 C CA . ARG A 1 105 ? -2.921 11.726 4.365 1.00 86.81 105 ARG A CA 1
ATOM 845 C C . ARG A 1 105 ? -2.905 12.696 5.550 1.00 86.81 105 ARG A C 1
ATOM 847 O O . ARG A 1 105 ? -2.606 13.872 5.367 1.00 86.81 105 ARG A O 1
ATOM 854 N N . PHE A 1 106 ? -3.239 12.229 6.755 1.00 86.94 106 PHE A N 1
ATOM 855 C CA . PHE A 1 106 ? -3.403 13.091 7.936 1.00 86.94 106 PHE A CA 1
ATOM 856 C C . PHE A 1 106 ? -2.142 13.238 8.799 1.00 86.94 106 PHE A C 1
ATOM 858 O O . PHE A 1 106 ? -2.100 14.107 9.684 1.00 86.94 106 PHE A O 1
ATOM 865 N N . MET A 1 107 ? -1.123 12.400 8.589 1.00 79.81 107 MET A N 1
ATOM 866 C CA . MET A 1 107 ? 0.107 12.426 9.389 1.00 79.81 107 MET A CA 1
ATOM 867 C C . MET A 1 107 ? 1.334 13.000 8.679 1.00 79.81 107 MET A C 1
ATOM 869 O O . MET A 1 107 ? 2.320 13.270 9.360 1.00 79.81 107 MET A O 1
ATOM 873 N N . GLY A 1 108 ? 1.263 13.285 7.376 1.00 71.88 108 GLY A N 1
ATOM 874 C CA . GLY A 1 108 ? 2.370 13.906 6.643 1.00 71.88 108 GLY A CA 1
ATOM 875 C C . GLY A 1 108 ? 3.586 12.982 6.489 1.00 71.88 108 GLY A C 1
ATOM 876 O O . GLY A 1 108 ? 3.467 11.764 6.598 1.00 71.88 108 GLY A O 1
ATOM 877 N N . GLU A 1 109 ? 4.758 13.557 6.201 1.00 58.88 109 GLU A N 1
ATOM 878 C CA . GLU A 1 109 ? 5.930 12.814 5.702 1.00 58.88 109 GLU A CA 1
ATOM 879 C C . GLU A 1 109 ? 6.691 11.969 6.748 1.00 58.88 109 GLU A C 1
ATOM 881 O O . GLU A 1 109 ? 7.359 11.011 6.369 1.00 58.88 109 GLU A O 1
ATOM 886 N N . GLU A 1 110 ? 6.596 12.257 8.052 1.00 56.88 110 GLU A N 1
ATOM 887 C CA . GLU A 1 110 ? 7.531 11.698 9.058 1.00 56.88 110 GLU A CA 1
ATOM 888 C C . GLU A 1 110 ? 7.148 10.335 9.666 1.00 56.88 110 GLU A C 1
ATOM 890 O O . GLU A 1 110 ? 7.969 9.683 10.308 1.00 56.88 110 GLU A O 1
ATOM 895 N N . LEU A 1 111 ? 5.908 9.887 9.492 1.00 62.66 111 LEU A N 1
ATOM 896 C CA . LEU A 1 111 ? 5.364 8.679 10.126 1.00 62.66 111 LEU A CA 1
ATOM 897 C C . LEU A 1 111 ? 4.999 7.478 9.222 1.00 62.66 111 LEU A C 1
ATOM 899 O O . LEU A 1 111 ? 4.860 6.390 9.775 1.00 62.66 111 LEU A O 1
ATOM 903 N N . PRO A 1 112 ? 4.837 7.582 7.887 1.00 56.44 112 PRO A N 1
ATOM 904 C CA . PRO A 1 112 ? 4.330 6.478 7.064 1.00 56.44 112 PRO A CA 1
ATOM 905 C C . PRO A 1 112 ? 5.143 5.180 7.105 1.00 56.44 112 PRO A C 1
ATOM 907 O O . PRO A 1 112 ? 4.571 4.103 6.966 1.00 56.44 112 PRO A O 1
ATOM 910 N N . TYR A 1 113 ? 6.466 5.267 7.269 1.00 55.69 113 TYR A N 1
ATOM 911 C CA . TYR A 1 113 ? 7.356 4.113 7.096 1.00 55.69 113 TYR A CA 1
ATOM 912 C C . TYR A 1 113 ? 7.425 3.178 8.309 1.00 55.69 113 TYR A C 1
ATOM 914 O O . TYR A 1 113 ? 7.861 2.041 8.163 1.00 55.69 113 TYR A O 1
ATOM 922 N N . SER A 1 114 ? 6.978 3.629 9.484 1.00 67.44 114 SER A N 1
ATOM 923 C CA . SER A 1 114 ? 7.073 2.883 10.748 1.00 67.44 114 SER A CA 1
ATOM 924 C C . SER A 1 114 ? 5.711 2.466 11.310 1.00 67.44 114 SER A C 1
ATOM 926 O O . SER A 1 114 ? 5.605 2.138 12.492 1.00 67.44 114 SER A O 1
ATOM 928 N N . VAL A 1 115 ? 4.645 2.556 10.507 1.00 80.25 115 VAL A N 1
ATOM 929 C CA . VAL A 1 115 ? 3.280 2.237 10.940 1.00 80.25 115 VAL A CA 1
ATOM 930 C C . VAL A 1 115 ? 2.775 1.010 10.200 1.00 80.25 115 VAL A C 1
ATOM 932 O O . VAL A 1 115 ? 2.713 0.988 8.971 1.00 80.25 115 VAL A O 1
ATOM 935 N N . THR A 1 116 ? 2.368 -0.002 10.961 1.00 87.12 116 THR A N 1
ATOM 936 C CA . THR A 1 116 ? 1.718 -1.201 10.423 1.00 87.12 116 THR A CA 1
ATOM 937 C C . THR A 1 116 ? 0.238 -1.164 10.774 1.00 87.12 116 THR A C 1
ATOM 939 O O . THR A 1 116 ? -0.129 -0.846 11.902 1.00 87.12 116 THR A O 1
ATOM 942 N N . VAL A 1 117 ? -0.615 -1.465 9.796 1.00 90.44 117 VAL A N 1
ATOM 943 C CA . VAL A 1 117 ? -2.064 -1.572 9.991 1.00 90.44 117 VAL A CA 1
ATOM 944 C C . VAL A 1 117 ? -2.469 -3.023 9.807 1.00 90.44 117 VAL A C 1
ATOM 946 O O . VAL A 1 117 ? -2.226 -3.594 8.742 1.00 90.44 117 VAL A O 1
ATOM 949 N N . GLU A 1 118 ? -3.117 -3.586 10.818 1.00 89.50 118 GLU A N 1
ATOM 950 C CA . GLU A 1 118 ? -3.666 -4.939 10.799 1.00 89.50 118 GLU A CA 1
ATOM 951 C C . GLU A 1 118 ? -5.173 -4.907 11.053 1.00 89.50 118 GLU A C 1
ATOM 953 O O . GLU A 1 118 ? -5.675 -4.040 11.764 1.00 89.50 118 GLU A O 1
ATOM 958 N N . ILE A 1 119 ? -5.911 -5.846 10.460 1.00 90.94 119 ILE A N 1
ATOM 959 C CA . ILE A 1 119 ? -7.340 -6.019 10.738 1.00 90.94 119 ILE A CA 1
ATOM 960 C C . ILE A 1 119 ? -7.500 -7.229 11.650 1.00 90.94 119 ILE A C 1
ATOM 962 O O . ILE A 1 119 ? -7.422 -8.370 11.190 1.00 90.94 119 ILE A O 1
ATOM 966 N N . GLU A 1 120 ? -7.722 -6.971 12.936 1.00 89.12 120 GLU A N 1
ATOM 967 C CA . GLU A 1 120 ? -7.900 -8.013 13.953 1.00 89.12 120 GLU A CA 1
ATOM 968 C C . GLU A 1 120 ? -9.251 -8.710 13.802 1.00 89.12 120 GLU A C 1
ATOM 970 O O . GLU A 1 120 ? -9.376 -9.920 13.998 1.00 89.12 120 GLU A O 1
ATOM 975 N N . GLN A 1 121 ? -10.274 -7.950 13.412 1.00 86.19 121 GLN A N 1
ATOM 976 C CA . GLN A 1 121 ? -11.622 -8.461 13.232 1.00 86.19 121 GLN A CA 1
ATOM 977 C C . GLN A 1 121 ? -12.248 -7.874 11.979 1.00 86.19 121 GLN A C 1
ATOM 979 O O . GLN A 1 121 ? -12.173 -6.675 11.736 1.00 86.19 121 GLN A O 1
ATOM 984 N N . PHE A 1 122 ? -12.880 -8.746 11.204 1.00 87.62 122 PHE A N 1
ATOM 985 C CA . PHE A 1 122 ? -13.725 -8.388 10.077 1.00 87.62 122 PHE A CA 1
ATOM 986 C C . PHE A 1 122 ? -14.847 -9.419 10.043 1.00 87.62 122 PHE A C 1
ATOM 988 O O . PHE A 1 122 ? -14.608 -10.575 9.689 1.00 87.62 122 PHE A O 1
ATOM 995 N N . LYS A 1 123 ? -16.029 -9.038 10.521 1.00 87.31 123 LYS A N 1
ATOM 996 C CA . LYS A 1 123 ? -17.202 -9.918 10.585 1.00 87.31 123 LYS A CA 1
ATOM 997 C C . LYS A 1 123 ? -18.466 -9.123 10.296 1.00 87.31 123 LYS A C 1
ATOM 999 O O . LYS A 1 123 ? -18.487 -7.908 10.453 1.00 87.31 123 LYS A O 1
ATOM 1004 N N . VAL A 1 124 ? -19.529 -9.820 9.932 1.00 86.88 124 VAL A N 1
ATOM 1005 C CA . VAL A 1 124 ? -20.871 -9.243 9.847 1.00 86.88 124 VAL A CA 1
ATOM 1006 C C . VAL A 1 12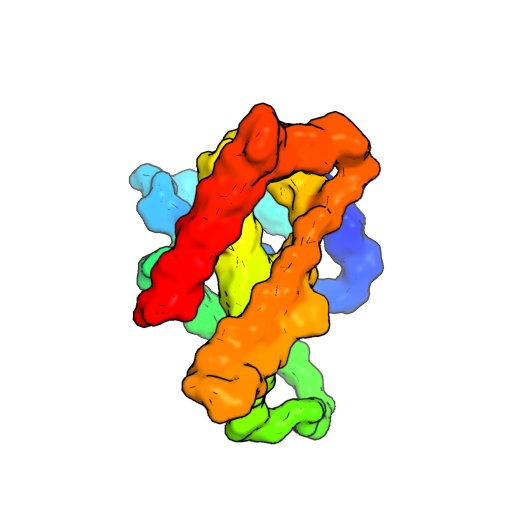4 ? -21.596 -9.571 11.148 1.00 86.88 124 VAL A C 1
ATOM 1008 O O . VAL A 1 124 ? -21.548 -10.714 11.604 1.00 86.88 124 VAL A O 1
ATOM 1011 N N . ASN A 1 125 ? -22.214 -8.579 11.783 1.00 89.00 125 AS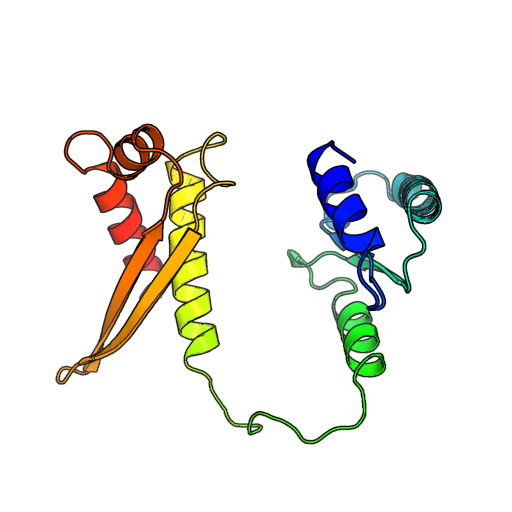N A N 1
ATOM 1012 C CA . ASN A 1 125 ? -23.012 -8.812 12.985 1.00 89.00 125 ASN A CA 1
ATOM 1013 C C . ASN A 1 125 ? -24.442 -9.258 12.646 1.00 89.00 125 ASN A C 1
ATOM 1015 O O . ASN A 1 125 ? -24.855 -9.273 11.489 1.00 89.00 125 ASN A O 1
ATOM 1019 N N . GLU A 1 126 ? -25.226 -9.591 13.672 1.00 87.38 126 GLU A N 1
ATOM 1020 C CA . GLU A 1 126 ? -26.610 -10.075 13.523 1.00 87.38 126 GLU A CA 1
ATOM 1021 C C . GLU A 1 126 ? -27.535 -9.085 12.793 1.00 87.38 126 GLU A C 1
ATOM 1023 O O . GLU A 1 126 ? -28.564 -9.478 12.251 1.00 87.38 126 GLU A O 1
ATOM 1028 N N . ARG A 1 127 ? -27.167 -7.798 12.750 1.00 90.69 127 ARG A N 1
ATOM 1029 C CA . ARG A 1 127 ? -27.916 -6.738 12.061 1.00 90.69 127 ARG A CA 1
ATOM 1030 C C . ARG A 1 127 ? -27.505 -6.563 10.598 1.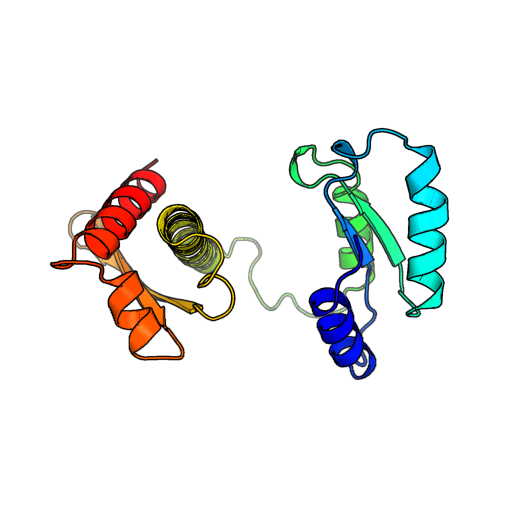00 90.69 127 ARG A C 1
ATOM 1032 O O . ARG A 1 127 ? -28.005 -5.658 9.939 1.00 90.69 127 ARG A O 1
ATOM 1039 N N . GLY A 1 128 ? -26.584 -7.386 10.097 1.00 87.44 128 GLY A N 1
ATOM 1040 C CA . GLY A 1 128 ? -26.073 -7.298 8.731 1.00 87.44 128 GLY A CA 1
ATOM 1041 C C . GLY A 1 128 ? -25.043 -6.186 8.510 1.00 87.44 128 GLY A C 1
ATOM 1042 O O . GLY A 1 128 ? -24.708 -5.902 7.366 1.00 87.44 128 GLY A O 1
ATOM 1043 N N . THR A 1 129 ? -24.528 -5.550 9.569 1.00 88.44 129 THR A N 1
ATOM 1044 C CA . THR A 1 129 ? -23.490 -4.511 9.448 1.00 88.44 129 THR A CA 1
ATOM 1045 C C . THR A 1 129 ? -22.095 -5.096 9.643 1.00 88.44 129 THR A C 1
ATOM 1047 O O . THR A 1 129 ? -21.902 -5.977 10.485 1.00 88.44 129 THR A O 1
ATOM 1050 N N . TYR A 1 130 ? -21.119 -4.589 8.890 1.00 89.31 130 TYR A N 1
ATOM 1051 C CA . TYR A 1 130 ? -19.716 -4.964 9.051 1.00 89.31 130 TYR A CA 1
ATOM 1052 C C . TYR A 1 130 ? -19.133 -4.375 10.344 1.00 89.31 130 TYR A C 1
ATOM 1054 O O . TYR A 1 130 ? -19.155 -3.165 10.561 1.00 89.31 130 TYR A O 1
ATOM 1062 N N . GLU A 1 131 ? -18.576 -5.239 11.189 1.00 90.56 131 GLU A N 1
ATOM 1063 C CA . GLU A 1 131 ? -17.760 -4.891 12.350 1.00 90.56 131 GLU A CA 1
ATOM 1064 C C . GLU A 1 131 ? -16.288 -5.130 12.008 1.00 90.56 131 GLU A C 1
ATOM 1066 O O . GLU A 1 131 ? -15.855 -6.270 11.794 1.00 90.56 131 GLU A O 1
ATOM 1071 N N . ILE A 1 132 ? -15.533 -4.032 11.940 1.00 91.50 132 ILE A N 1
ATOM 1072 C CA . ILE A 1 132 ? -14.126 -4.015 11.547 1.00 91.50 132 ILE A CA 1
ATOM 1073 C C . ILE A 1 132 ? -13.302 -3.413 12.685 1.00 91.50 132 ILE A C 1
ATOM 1075 O O . ILE A 1 132 ? -13.477 -2.243 13.024 1.00 91.50 132 ILE A O 1
ATOM 1079 N N . ASN A 1 133 ? -12.360 -4.189 13.224 1.00 93.38 133 ASN A N 1
ATOM 1080 C CA . ASN A 1 133 ? -11.381 -3.699 14.192 1.00 93.38 133 ASN A CA 1
ATOM 1081 C C . ASN A 1 133 ? -10.030 -3.556 13.495 1.00 93.38 133 ASN A C 1
ATOM 1083 O O . ASN A 1 133 ? -9.409 -4.552 13.118 1.00 93.38 133 ASN A O 1
ATOM 1087 N N . GLY A 1 134 ? -9.599 -2.309 13.314 1.00 93.19 134 GLY A N 1
ATOM 1088 C CA . GLY A 1 134 ? -8.278 -1.971 12.797 1.00 93.19 134 GLY A CA 1
ATOM 1089 C C . GLY A 1 134 ? -7.302 -1.679 13.932 1.00 93.19 134 GLY A C 1
ATOM 1090 O O . GLY A 1 134 ? -7.574 -0.834 14.785 1.00 93.19 134 GLY A O 1
ATOM 1091 N N . LEU A 1 135 ? -6.150 -2.338 13.905 1.00 93.44 135 LEU A N 1
ATOM 1092 C CA . LEU A 1 135 ? -5.040 -2.120 14.817 1.00 93.44 135 LEU A CA 1
ATOM 1093 C C . LEU A 1 135 ? -3.947 -1.319 14.109 1.00 93.44 135 LEU A C 1
ATOM 1095 O O . LEU A 1 135 ? -3.473 -1.701 13.040 1.00 93.44 135 LEU A O 1
ATOM 1099 N N . ILE A 1 136 ? -3.542 -0.205 14.718 1.00 92.31 136 ILE A N 1
ATOM 1100 C CA . ILE A 1 136 ? -2.466 0.658 14.222 1.00 92.31 136 ILE A CA 1
ATOM 1101 C C . ILE A 1 136 ? -1.262 0.487 15.147 1.00 92.31 136 ILE A C 1
ATOM 1103 O O . ILE A 1 136 ? -1.267 0.949 16.290 1.00 92.31 136 ILE A O 1
ATOM 1107 N N . LEU A 1 137 ? -0.236 -0.184 14.640 1.00 89.81 137 LEU A N 1
ATOM 1108 C CA . LEU A 1 137 ? 1.011 -0.485 15.333 1.00 89.81 137 LEU A CA 1
ATOM 1109 C C . LEU A 1 137 ? 2.056 0.573 14.982 1.00 89.81 137 LEU A C 1
ATOM 1111 O O . LEU A 1 137 ? 2.243 0.899 13.810 1.00 89.81 137 LEU A O 1
ATOM 1115 N N . VAL A 1 138 ? 2.748 1.087 15.996 1.00 88.44 138 VAL A N 1
ATOM 1116 C CA . VAL A 1 138 ? 3.807 2.095 15.852 1.00 88.44 138 VAL A CA 1
ATOM 1117 C C . VAL A 1 138 ? 5.039 1.684 16.649 1.00 88.44 138 VAL A C 1
ATOM 1119 O O . VAL A 1 138 ? 4.919 1.007 17.668 1.00 88.44 138 VAL A O 1
ATOM 1122 N N . GLU A 1 139 ? 6.219 2.118 16.214 1.00 84.31 139 GLU A N 1
ATOM 1123 C CA . GLU A 1 139 ? 7.489 1.720 16.834 1.00 84.31 139 GLU A CA 1
ATOM 1124 C C . GLU A 1 139 ? 7.823 2.508 18.109 1.00 84.31 139 GLU A C 1
ATOM 1126 O O . GLU A 1 139 ? 8.513 1.997 18.989 1.00 84.31 139 GLU A O 1
ATOM 1131 N N . ARG A 1 140 ? 7.381 3.771 18.211 1.00 84.62 140 ARG A N 1
ATOM 1132 C CA . ARG A 1 140 ? 7.755 4.677 19.315 1.00 84.62 140 ARG A CA 1
ATOM 1133 C C . ARG A 1 140 ? 6.541 5.339 19.964 1.00 84.62 140 ARG A C 1
ATOM 1135 O O . ARG A 1 140 ? 5.607 5.756 19.284 1.00 84.62 140 ARG A O 1
ATOM 1142 N N . ASP A 1 141 ? 6.607 5.589 21.270 1.00 85.38 141 ASP A N 1
ATOM 1143 C CA . ASP A 1 141 ? 5.529 6.274 22.007 1.00 85.38 141 ASP A CA 1
ATOM 1144 C C . ASP A 1 141 ? 5.222 7.687 21.485 1.00 85.38 141 ASP A C 1
ATOM 1146 O O . ASP A 1 141 ? 4.069 8.126 21.500 1.00 85.38 141 ASP A O 1
ATOM 1150 N N . GLY A 1 142 ? 6.231 8.406 20.982 1.00 85.56 142 GLY A N 1
ATOM 1151 C CA . GLY A 1 142 ? 6.025 9.706 20.333 1.00 85.56 142 GLY A CA 1
ATOM 1152 C C . GLY A 1 142 ? 5.097 9.604 19.118 1.00 85.56 142 GLY A C 1
ATOM 1153 O O . GLY A 1 142 ? 4.167 10.396 18.979 1.00 85.56 142 GLY A O 1
ATOM 1154 N N . GLN A 1 143 ? 5.273 8.562 18.302 1.00 85.00 143 GLN A N 1
ATOM 1155 C CA . GLN A 1 143 ? 4.436 8.286 17.133 1.00 85.00 143 GLN A CA 1
ATOM 1156 C C . GLN A 1 143 ? 3.005 7.945 17.543 1.00 85.00 143 GLN A C 1
ATOM 1158 O O . GLN A 1 143 ? 2.058 8.453 16.946 1.00 85.00 143 GLN A O 1
ATOM 1163 N N . LYS A 1 144 ? 2.832 7.164 18.617 1.00 89.06 144 LYS A N 1
ATOM 1164 C CA . LYS A 1 144 ? 1.507 6.865 19.179 1.00 89.06 144 LYS A CA 1
ATOM 1165 C C . LYS A 1 144 ? 0.759 8.148 19.541 1.00 89.06 144 LYS A C 1
ATOM 1167 O O . LYS A 1 144 ? -0.403 8.308 19.175 1.00 89.06 144 LYS A O 1
ATOM 1172 N N . LYS A 1 145 ? 1.427 9.092 20.214 1.00 89.75 145 LYS A N 1
ATOM 1173 C CA . LYS A 1 145 ? 0.836 10.399 20.555 1.00 89.75 145 LYS A CA 1
ATOM 1174 C C . LYS A 1 145 ? 0.464 11.204 19.309 1.00 89.75 145 LYS A C 1
ATOM 1176 O O . LYS A 1 145 ? -0.584 11.843 19.303 1.00 89.75 145 LYS A O 1
ATOM 1181 N N . MET A 1 146 ? 1.278 11.148 18.256 1.00 87.94 146 MET A N 1
ATOM 1182 C CA . MET A 1 146 ? 0.987 11.820 16.985 1.00 87.94 146 MET A CA 1
ATOM 1183 C C . MET A 1 146 ? -0.225 11.219 16.266 1.00 87.94 146 MET A C 1
ATOM 1185 O O . MET A 1 146 ? -1.068 11.981 15.797 1.00 87.94 146 MET A O 1
ATOM 1189 N N . VAL A 1 147 ? -0.348 9.885 16.234 1.00 89.56 147 VAL A N 1
ATOM 1190 C CA . VAL A 1 147 ? -1.510 9.174 15.663 1.00 89.56 147 VAL A CA 1
ATOM 1191 C C . VAL A 1 147 ? -2.793 9.540 16.403 1.00 89.56 147 VAL A C 1
ATOM 1193 O O . VAL A 1 147 ? -3.799 9.870 15.778 1.00 89.56 147 VAL A O 1
ATOM 1196 N N . ILE A 1 148 ? -2.756 9.524 17.738 1.00 92.75 148 ILE A N 1
ATOM 1197 C CA . ILE A 1 148 ? -3.905 9.896 18.573 1.00 92.75 148 ILE A CA 1
ATOM 1198 C C . ILE A 1 148 ? -4.260 11.376 18.350 1.00 92.75 148 ILE A C 1
ATOM 1200 O O . ILE A 1 148 ? -5.427 11.724 18.144 1.00 92.75 148 ILE A O 1
ATOM 1204 N N . GLY A 1 149 ? -3.251 12.248 18.326 1.00 90.31 149 GLY A N 1
ATOM 1205 C CA . GLY A 1 149 ? -3.412 13.694 18.231 1.00 90.31 149 GLY A CA 1
ATOM 1206 C C . GLY A 1 149 ? -3.953 14.320 19.520 1.00 90.31 149 GLY A C 1
ATOM 1207 O O . GLY A 1 149 ? -4.288 13.641 20.493 1.00 90.31 149 GLY A O 1
ATOM 1208 N N . GLN A 1 150 ? -4.048 15.649 19.537 1.00 92.00 150 GLN A N 1
ATOM 1209 C CA . GLN A 1 150 ? -4.555 16.385 20.695 1.00 92.00 150 GLN A CA 1
ATOM 1210 C C . GLN A 1 150 ? -6.001 15.967 21.006 1.00 92.00 150 GLN A C 1
ATOM 1212 O O . GLN A 1 150 ? -6.874 16.031 20.142 1.00 92.00 150 GLN A O 1
ATOM 1217 N N . GLY A 1 151 ? -6.247 15.489 22.230 1.00 92.81 151 GLY A N 1
ATOM 1218 C CA . GLY A 1 151 ? -7.574 15.039 22.667 1.00 92.81 151 GLY A CA 1
ATOM 1219 C C . GLY A 1 151 ? -8.170 13.887 21.845 1.00 92.81 151 GLY A C 1
ATOM 1220 O O . GLY A 1 151 ? -9.388 13.739 21.818 1.00 92.81 151 GLY A O 1
ATOM 1221 N N . GLY A 1 152 ? -7.351 13.108 21.127 1.00 93.75 152 GLY A N 1
ATOM 1222 C CA . GLY A 1 152 ? -7.842 12.033 20.256 1.00 93.75 152 GLY A CA 1
ATOM 1223 C C . GLY A 1 152 ? -8.478 12.514 18.947 1.00 93.75 152 GLY A C 1
ATOM 1224 O O . GLY A 1 152 ? -9.093 11.721 18.235 1.00 93.75 152 GLY A O 1
ATOM 1225 N N . GLN A 1 153 ? -8.363 13.803 18.610 1.00 93.94 153 GLN A N 1
ATOM 1226 C CA . GLN A 1 153 ? -9.017 14.357 17.423 1.00 93.94 153 GLN A CA 1
ATOM 1227 C C . GLN A 1 153 ? -8.499 13.733 16.123 1.00 93.94 153 GLN A C 1
ATOM 1229 O O . GLN A 1 153 ? -9.289 13.462 15.223 1.00 93.94 153 GLN A O 1
ATOM 1234 N N . LYS A 1 154 ? -7.192 13.458 16.023 1.00 91.94 154 LYS A N 1
ATOM 1235 C CA . LYS A 1 154 ? -6.594 12.968 14.776 1.00 91.94 154 LYS A CA 1
ATOM 1236 C C . LYS A 1 154 ? -7.008 11.526 14.479 1.00 91.94 154 LYS A C 1
ATOM 1238 O O . LYS A 1 154 ? -7.475 11.257 13.374 1.00 91.94 154 LYS A O 1
ATOM 1243 N N . ILE A 1 155 ? -6.945 10.634 15.471 1.00 94.25 155 ILE A N 1
ATOM 1244 C CA . ILE A 1 155 ? -7.416 9.250 15.307 1.00 94.25 155 ILE A CA 1
ATOM 1245 C C . ILE A 1 155 ? -8.922 9.190 15.019 1.00 94.25 155 ILE A C 1
ATOM 1247 O O . ILE A 1 155 ? -9.361 8.378 14.207 1.00 94.25 155 ILE A O 1
ATOM 1251 N N . LYS A 1 156 ? -9.712 10.098 15.609 1.00 95.81 156 LYS A N 1
ATOM 1252 C CA . LYS A 1 156 ? -11.148 10.208 15.329 1.00 95.81 156 LYS A CA 1
ATOM 1253 C C . LYS A 1 156 ? -11.413 10.592 13.872 1.00 95.81 156 LYS A C 1
ATOM 1255 O O . LYS A 1 156 ? -12.262 9.972 13.233 1.00 95.81 156 LYS A O 1
ATOM 1260 N N . THR A 1 157 ? -10.690 11.576 13.339 1.00 95.19 157 THR A N 1
ATOM 1261 C CA . THR A 1 157 ? -10.799 11.968 11.926 1.00 95.19 157 THR A CA 1
ATOM 1262 C C . THR A 1 157 ? -10.385 10.826 11.002 1.00 95.19 157 THR A C 1
ATOM 1264 O O . THR A 1 157 ? -11.140 10.485 10.099 1.00 95.19 157 THR A O 1
ATOM 1267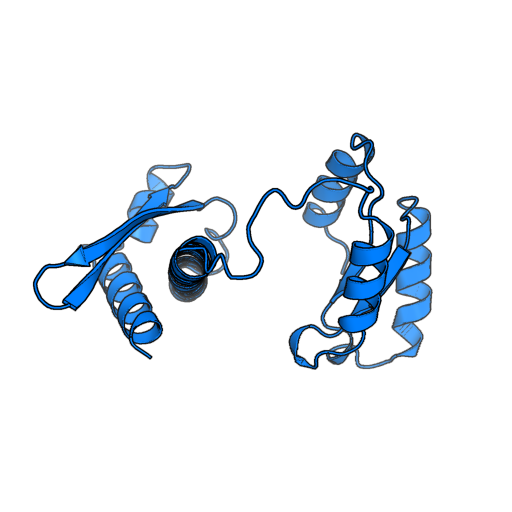 N N . ILE A 1 158 ? -9.246 10.175 11.272 1.00 93.81 158 ILE A N 1
ATOM 1268 C CA . ILE A 1 158 ? -8.764 9.019 10.497 1.00 93.81 158 ILE A CA 1
ATOM 1269 C C . ILE A 1 158 ? -9.825 7.914 10.450 1.00 93.81 158 ILE A C 1
ATOM 1271 O O . ILE A 1 158 ? -10.164 7.447 9.367 1.00 93.81 158 ILE A O 1
ATOM 1275 N N . GLY A 1 159 ? -10.387 7.530 11.601 1.00 95.50 159 GLY A N 1
ATOM 1276 C CA . GLY A 1 159 ? -11.418 6.493 11.671 1.00 95.50 159 GLY A CA 1
ATOM 1277 C C . GLY A 1 159 ? -12.721 6.887 10.970 1.00 95.50 159 GLY A C 1
ATOM 1278 O O . GLY A 1 159 ? -13.343 6.056 10.314 1.00 95.50 159 GLY A O 1
ATOM 1279 N N . THR A 1 160 ? -13.120 8.160 11.060 1.00 96.12 160 THR A N 1
ATOM 1280 C CA . THR A 1 160 ? -14.341 8.664 10.408 1.00 96.12 160 THR A CA 1
ATOM 1281 C C . THR A 1 160 ? -14.215 8.619 8.887 1.00 96.12 160 THR A C 1
ATOM 1283 O O . THR A 1 160 ? -15.103 8.094 8.221 1.00 96.12 160 THR A O 1
ATOM 1286 N N . GLU A 1 161 ? -13.100 9.112 8.352 1.00 95.69 161 GLU A N 1
ATOM 1287 C CA . GLU A 1 161 ? -12.828 9.136 6.912 1.00 95.69 161 GLU A CA 1
ATOM 1288 C C . GLU A 1 161 ? -12.584 7.732 6.350 1.00 95.69 161 GLU A C 1
ATOM 1290 O O . GLU A 1 161 ? -13.036 7.421 5.253 1.00 95.69 161 GLU A O 1
ATOM 1295 N N . ALA A 1 162 ? -11.894 6.864 7.098 1.00 95.06 162 ALA A N 1
ATOM 1296 C CA . ALA A 1 162 ? -11.683 5.477 6.693 1.00 95.06 162 ALA A CA 1
ATOM 1297 C C . ALA A 1 162 ? -13.014 4.720 6.609 1.00 95.06 162 ALA A C 1
ATOM 1299 O O . ALA A 1 162 ? -13.258 4.028 5.628 1.00 95.06 162 ALA A O 1
ATOM 1300 N N . ARG A 1 163 ? -13.900 4.895 7.598 1.00 95.00 163 ARG A N 1
ATOM 1301 C CA . ARG A 1 163 ? -15.233 4.282 7.585 1.00 95.00 163 ARG A CA 1
ATOM 1302 C C . ARG A 1 163 ? -16.080 4.783 6.415 1.00 95.00 163 ARG A C 1
ATOM 1304 O O . ARG A 1 163 ? -16.678 3.966 5.730 1.00 95.00 163 ARG A O 1
ATOM 1311 N N . ALA A 1 164 ? -16.093 6.092 6.162 1.00 94.25 164 ALA A N 1
ATOM 1312 C CA . ALA A 1 164 ? -16.847 6.664 5.046 1.00 94.25 164 ALA A CA 1
ATOM 1313 C C . ALA A 1 164 ? -16.388 6.117 3.683 1.00 94.25 164 ALA A C 1
ATOM 1315 O O . ALA A 1 164 ? -17.215 5.910 2.800 1.00 94.25 164 ALA A O 1
ATOM 1316 N N . ASP A 1 165 ? -15.088 5.858 3.515 1.00 91.31 165 ASP A N 1
ATOM 1317 C CA . ASP A 1 165 ? -14.556 5.241 2.296 1.00 91.31 165 ASP A CA 1
ATOM 1318 C C . ASP A 1 165 ? -14.822 3.731 2.218 1.00 91.31 165 ASP A C 1
ATOM 1320 O O . ASP A 1 165 ? -14.970 3.216 1.118 1.00 91.31 165 ASP A O 1
ATOM 1324 N N . MET A 1 166 ? -14.909 3.018 3.348 1.00 90.56 166 MET A N 1
ATOM 1325 C CA . MET A 1 166 ? -15.286 1.594 3.371 1.00 90.56 166 MET A CA 1
ATOM 1326 C C . MET A 1 166 ? -16.777 1.357 3.092 1.00 90.56 166 MET A C 1
ATOM 1328 O O . MET A 1 166 ? -17.146 0.262 2.678 1.00 90.56 166 MET A O 1
ATOM 1332 N N . GLU A 1 167 ? -17.631 2.346 3.364 1.00 88.44 167 GLU A N 1
ATOM 1333 C CA . GLU A 1 167 ? -19.082 2.281 3.131 1.00 88.44 167 GLU A CA 1
ATOM 1334 C C . GLU A 1 167 ? -19.485 2.605 1.679 1.00 88.44 167 GLU A C 1
ATOM 1336 O O . GLU A 1 167 ? -20.633 2.360 1.305 1.00 88.44 167 GLU A O 1
ATOM 1341 N N . ARG A 1 168 ? -18.574 3.172 0.878 1.00 81.88 168 ARG A N 1
ATOM 1342 C CA . ARG A 1 168 ? -18.790 3.505 -0.541 1.00 81.88 168 ARG A CA 1
ATOM 1343 C C . ARG A 1 168 ? -18.505 2.323 -1.457 1.00 81.88 168 ARG A C 1
ATOM 1345 O O . ARG A 1 168 ? -19.269 2.187 -2.437 1.00 81.88 168 ARG A O 1
#

Sequence (168 aa):
HWNADVEMVLNKLRQAKAPVVLAINKIDNIKNKDDLLPFITGLSEKFSFAAIVPISAQRGKNVHELQKIVRNSLQKGTHHFPEDYVTDRPQRFMASEIIREKLMRFMGEELPYSVTVEIEQFKVNERGTYEINGLILVERDGQKKMVIGQGGQKIKTIGTEARADMER

pLDDT: mean 85.39, std 9.78, range [48.72, 96.12]

Radius of gyration: 20.16 Å; chains: 1; bounding box: 52×44×47 Å

Secondary structure (DSSP, 8-state):
---HHHHHHHHHHTT--S--EEEE--GGG-S-GGGHHHHHHHHHTTS--SEEEE-BTTTTBTHHHHHHHHHHHPPS---SS-TT---SHHHHHHHHHHHHHHHHHHH-TTSGGGEEEEEEEEEE-TTS-EEEEEEEEESSHHHHHHHH-GGGHHHHHHHHHHHHHH--

Foldseek 3Di:
DDDPVNVVVVVVCVPDPAAAEAEAEDLVVDPDNVVVVVVVVVVCVVDPHPYYFYDYPVVGRRVVVVVVVVVVSDDDDDDPDDPPCPDCCVVQVLLQVLLLVLCCVLQDDPFSPFKGKGWPDWDQDPVRDTDTDIDIDGDDPVSVCSCCDDVNPNVVVSVVSSVVVSVD